Protein AF-A0A8H7WPW6-F1 (afdb_monomer_lite)

Foldseek 3Di:
DDDDDDDDDDDDDDPPPPDDDDLVVVVVVLVVQCPDPQWQKKWKAWLPPLHTPDMDHACCLVCVPPVDPPPPDDDDDDDDDDDDDDDDDDDDDDDDDPDDDDDDPPVVRNVVSSVVSVVVSVVLVVVQVVQCVVPVPDGDAWDWDDDQFWIWIWGDDPTIIMITIGGDDHD

Secondary structure (DSSP, 8-state):
----PPPP------------SSHHHHHHHHHHHHTSTTEEEEEEEETTT--EEEEES-GGGT-TTSTT----PPP-----------------------------HHHHHHHHHHHHHHHHHHHHHHHHHHHHHH-TT-----EEEE-SSEEEEEEE-SSEEEEEEEE----

Radius of gyration: 27.45 Å; chains: 1; bounding box: 59×91×75 Å

Structure (mmCIF, N/CA/C/O backbone):
data_AF-A0A8H7WPW6-F1
#
_entry.id   AF-A0A8H7WPW6-F1
#
loop_
_atom_site.group_PDB
_atom_site.id
_atom_site.type_symbol
_atom_site.label_atom_id
_atom_site.label_alt_id
_atom_site.label_comp_id
_atom_site.label_asym_id
_atom_site.label_entity_id
_atom_site.label_seq_id
_atom_site.pdbx_PDB_ins_code
_atom_site.Cartn_x
_atom_site.Cartn_y
_atom_site.Cartn_z
_atom_site.occupancy
_atom_site.B_iso_or_equiv
_atom_site.auth_seq_id
_atom_site.auth_comp_id
_atom_site.auth_asym_id
_atom_site.auth_atom_id
_atom_site.pdbx_PDB_model_num
ATOM 1 N N . MET A 1 1 ? 38.717 -43.623 43.964 1.00 44.22 1 MET A N 1
ATOM 2 C CA . MET A 1 1 ? 37.687 -42.974 43.131 1.00 44.22 1 MET A CA 1
ATOM 3 C C . MET A 1 1 ? 37.515 -41.546 43.627 1.00 44.22 1 MET A C 1
ATOM 5 O O . MET A 1 1 ? 37.010 -41.366 44.724 1.00 44.22 1 MET A O 1
ATOM 9 N N . THR A 1 2 ? 38.033 -40.556 42.904 1.00 41.91 2 THR A N 1
ATOM 10 C CA . THR A 1 2 ? 37.898 -39.128 43.237 1.00 41.91 2 THR A CA 1
ATOM 11 C C . THR A 1 2 ? 36.773 -38.544 42.392 1.00 41.91 2 THR A C 1
ATOM 13 O O . THR A 1 2 ? 36.923 -38.432 41.177 1.00 41.91 2 THR A O 1
ATOM 16 N N . ASP A 1 3 ? 35.646 -38.248 43.034 1.00 40.62 3 ASP A N 1
ATOM 17 C CA . ASP A 1 3 ? 34.455 -37.674 42.413 1.00 40.62 3 ASP A CA 1
ATOM 18 C C . ASP A 1 3 ? 34.571 -36.143 42.357 1.00 40.62 3 ASP A C 1
ATOM 20 O O . ASP A 1 3 ? 34.849 -35.482 43.361 1.00 40.62 3 ASP A O 1
ATOM 24 N N . GLY A 1 4 ? 34.429 -35.593 41.151 1.00 46.84 4 GLY A N 1
ATOM 25 C CA . GLY A 1 4 ? 34.505 -34.166 40.868 1.00 46.84 4 GLY A CA 1
ATOM 26 C C . GLY A 1 4 ? 33.145 -33.501 41.050 1.00 46.84 4 GLY A C 1
ATOM 27 O O . GLY A 1 4 ? 32.251 -33.668 40.225 1.00 46.84 4 GLY A O 1
ATOM 28 N N . THR A 1 5 ? 33.007 -32.697 42.104 1.00 57.16 5 THR A N 1
ATOM 29 C CA . THR A 1 5 ? 31.825 -31.855 42.327 1.00 57.16 5 THR A CA 1
ATOM 30 C C . THR A 1 5 ? 32.050 -30.440 41.791 1.00 57.16 5 THR A C 1
ATOM 32 O O . THR A 1 5 ? 33.126 -29.857 41.897 1.00 57.16 5 THR A O 1
ATOM 35 N N . ARG A 1 6 ? 31.000 -29.949 41.132 1.00 45.81 6 ARG A N 1
ATOM 36 C CA . ARG A 1 6 ? 30.957 -28.919 40.094 1.00 45.81 6 ARG A CA 1
ATOM 37 C C . ARG A 1 6 ? 31.074 -27.497 40.654 1.00 45.81 6 ARG A C 1
ATOM 39 O O . ARG A 1 6 ? 30.547 -27.186 41.717 1.00 45.81 6 ARG A O 1
ATOM 46 N N . MET A 1 7 ? 31.734 -26.645 39.870 1.00 44.12 7 MET A N 1
ATOM 47 C CA . MET A 1 7 ? 31.885 -25.202 40.065 1.00 44.12 7 MET A CA 1
ATOM 48 C C . MET A 1 7 ? 30.544 -24.455 40.066 1.00 44.12 7 MET A C 1
ATOM 50 O O . MET A 1 7 ? 29.645 -24.752 39.277 1.00 44.12 7 MET A O 1
ATOM 54 N N . ALA A 1 8 ? 30.484 -23.442 40.929 1.00 45.78 8 ALA A N 1
ATOM 55 C CA . ALA A 1 8 ? 29.450 -22.425 41.030 1.00 45.78 8 ALA A CA 1
ATOM 56 C C . ALA A 1 8 ? 29.325 -21.579 39.750 1.00 45.78 8 ALA A C 1
ATOM 58 O O . ALA A 1 8 ? 30.324 -21.203 39.138 1.00 45.78 8 ALA A O 1
ATOM 59 N N . GLY A 1 9 ? 28.089 -21.225 39.397 1.00 38.47 9 GLY A N 1
ATOM 60 C CA . GLY A 1 9 ? 27.760 -20.289 38.326 1.00 38.47 9 GLY A CA 1
ATOM 61 C C . GLY A 1 9 ? 26.589 -19.412 38.748 1.00 38.47 9 GLY A C 1
ATOM 62 O O . GLY A 1 9 ? 25.445 -19.828 38.670 1.00 38.47 9 GLY A O 1
ATOM 63 N N . LEU A 1 10 ? 26.943 -18.223 39.223 1.00 38.91 10 LEU A N 1
ATOM 64 C CA . LEU A 1 10 ? 26.129 -17.088 39.643 1.00 38.91 10 LEU A CA 1
ATOM 65 C C . LEU A 1 10 ? 25.147 -16.633 38.541 1.00 38.91 10 LEU A C 1
ATOM 67 O O . LEU A 1 10 ? 25.567 -16.018 37.558 1.00 38.91 10 LEU A O 1
ATOM 71 N N . ASP A 1 11 ? 23.851 -16.880 38.711 1.00 41.09 11 ASP A N 1
ATOM 72 C CA . ASP A 1 11 ? 22.778 -16.293 37.907 1.00 41.09 11 ASP A CA 1
ATOM 73 C C . ASP A 1 11 ? 22.626 -14.802 38.244 1.00 41.09 11 ASP A C 1
ATOM 75 O O . ASP A 1 11 ? 21.975 -14.376 39.195 1.00 41.09 11 ASP A O 1
ATOM 79 N N . LYS A 1 12 ? 23.310 -13.972 37.453 1.00 47.16 12 LYS A N 1
ATOM 80 C CA . LYS A 1 12 ? 23.134 -12.522 37.462 1.00 47.16 12 LYS A CA 1
ATOM 81 C C . LYS A 1 12 ? 21.789 -12.184 36.827 1.00 47.16 12 LYS A C 1
ATOM 83 O O . LYS A 1 12 ? 21.578 -12.476 35.653 1.00 47.16 12 LYS A O 1
ATOM 88 N N . ASN A 1 13 ? 20.944 -11.508 37.603 1.00 40.94 13 ASN A N 1
ATOM 89 C CA . ASN A 1 13 ? 19.858 -10.637 37.162 1.00 40.94 13 ASN A CA 1
ATOM 90 C C . ASN A 1 13 ? 19.980 -10.203 35.691 1.00 40.94 13 ASN A C 1
ATOM 92 O O . ASN A 1 13 ? 20.769 -9.315 35.364 1.00 40.94 13 ASN A O 1
ATOM 96 N N . VAL A 1 14 ? 19.108 -10.730 34.837 1.00 39.53 14 VAL A N 1
ATOM 97 C CA . VAL A 1 14 ? 18.573 -9.955 33.719 1.00 39.53 14 VAL A CA 1
ATOM 98 C C . VAL A 1 14 ? 17.099 -9.782 34.014 1.00 39.53 14 VAL A C 1
ATOM 100 O O . VAL A 1 14 ? 16.284 -10.685 33.854 1.00 39.53 14 VAL A O 1
ATOM 103 N N . LEU A 1 15 ? 16.791 -8.601 34.533 1.00 38.69 15 LEU A N 1
ATOM 104 C CA . LEU A 1 15 ? 15.447 -8.085 34.670 1.00 38.69 15 LEU A CA 1
ATOM 105 C C . LEU A 1 15 ? 14.866 -7.986 33.250 1.00 38.69 15 LEU A C 1
ATOM 107 O O . LEU A 1 15 ? 15.152 -7.034 32.525 1.00 38.69 15 LEU A O 1
ATOM 111 N N . VAL A 1 16 ? 14.113 -9.001 32.819 1.00 45.44 16 VAL A N 1
ATOM 112 C CA . VAL A 1 16 ? 13.368 -8.976 31.554 1.00 45.44 16 VAL A CA 1
ATOM 113 C C . VAL A 1 16 ? 12.171 -8.048 31.744 1.00 45.44 16 VAL A C 1
ATOM 115 O O . VAL A 1 16 ? 11.042 -8.476 31.947 1.00 45.44 16 VAL A O 1
ATOM 118 N N . MET A 1 17 ? 12.436 -6.745 31.715 1.00 44.16 17 MET A N 1
ATOM 119 C CA . MET A 1 17 ? 11.418 -5.718 31.535 1.00 44.16 17 MET A CA 1
ATOM 120 C C . MET A 1 17 ? 11.368 -5.386 30.040 1.00 44.16 17 MET A C 1
ATOM 122 O O . MET A 1 17 ? 11.755 -4.302 29.609 1.00 44.16 17 MET A O 1
ATOM 126 N N . THR A 1 18 ? 10.969 -6.357 29.214 1.00 43.94 18 THR A N 1
ATOM 127 C CA . THR A 1 18 ? 10.711 -6.095 27.795 1.00 43.94 18 THR A CA 1
ATOM 128 C C . THR A 1 18 ? 9.392 -5.341 27.700 1.00 43.94 18 THR A C 1
ATOM 130 O O . THR A 1 18 ? 8.313 -5.917 27.819 1.00 43.94 18 THR A O 1
ATOM 133 N N . LEU A 1 19 ? 9.502 -4.026 27.526 1.00 37.72 19 LEU A N 1
ATOM 134 C CA . LEU A 1 19 ? 8.400 -3.155 27.134 1.00 37.72 19 LEU A CA 1
ATOM 135 C C . LEU A 1 19 ? 7.682 -3.763 25.912 1.00 37.72 19 LEU A C 1
ATOM 137 O O . LEU A 1 19 ? 8.341 -4.058 24.911 1.00 37.72 19 LEU A O 1
ATOM 141 N N . PRO A 1 20 ? 6.357 -3.957 25.950 1.00 48.47 20 PRO A N 1
ATOM 142 C CA . PRO A 1 20 ? 5.600 -4.361 24.773 1.00 48.47 20 PRO A CA 1
ATOM 143 C C . PRO A 1 20 ? 5.379 -3.077 23.919 1.00 48.47 20 PRO A C 1
ATOM 145 O O . PRO A 1 20 ? 5.317 -1.978 24.456 1.00 48.47 20 PRO A O 1
ATOM 148 N N . SER A 1 21 ? 5.178 -3.064 22.598 1.00 52.88 21 SER A N 1
ATOM 149 C CA . SER A 1 21 ? 4.783 -4.145 21.679 1.00 52.88 21 SER A CA 1
ATOM 150 C C . SER A 1 21 ? 4.421 -3.602 20.275 1.00 52.88 21 SER A C 1
ATOM 152 O O . SER A 1 21 ? 3.455 -4.047 19.665 1.00 52.88 21 SER A O 1
ATOM 154 N N . SER A 1 22 ? 5.130 -2.599 19.743 1.00 55.09 22 SER A N 1
ATOM 155 C CA . SER A 1 22 ? 4.864 -2.095 18.377 1.00 55.09 22 SER A CA 1
ATOM 156 C C . SER A 1 22 ? 6.020 -2.368 17.419 1.00 55.09 22 SER A C 1
ATOM 158 O O . SER A 1 22 ? 5.817 -3.018 16.398 1.00 55.09 22 SER A O 1
ATOM 160 N N . SER A 1 23 ? 7.244 -1.965 17.765 1.00 59.94 23 SER A N 1
ATOM 161 C CA . SER A 1 23 ? 8.421 -2.160 16.906 1.00 59.94 23 SER A CA 1
ATOM 162 C C . SER A 1 23 ? 8.774 -3.635 16.695 1.00 59.94 23 SER A C 1
ATOM 164 O O . SER A 1 23 ? 9.054 -4.029 15.566 1.00 59.94 23 SER A O 1
ATOM 166 N N . THR A 1 24 ? 8.700 -4.470 17.739 1.00 67.56 24 THR A N 1
ATOM 167 C CA . THR A 1 24 ? 8.966 -5.918 17.639 1.00 67.56 24 THR A CA 1
ATOM 168 C C . THR A 1 24 ? 7.951 -6.626 16.740 1.00 67.56 24 THR A C 1
ATOM 170 O O . THR A 1 24 ? 8.306 -7.524 15.984 1.00 67.56 24 THR A O 1
ATOM 173 N N . SER A 1 25 ? 6.684 -6.205 16.783 1.00 80.31 25 SER A N 1
ATOM 174 C CA . SER A 1 25 ? 5.630 -6.783 15.945 1.00 80.31 25 SER A CA 1
ATOM 175 C C . SER A 1 25 ? 5.784 -6.383 14.476 1.00 80.31 25 SER A C 1
ATOM 177 O O . SER A 1 25 ? 5.588 -7.220 13.594 1.00 80.31 25 SER A O 1
ATOM 179 N N . VAL A 1 26 ? 6.184 -5.135 14.200 1.00 87.06 26 VAL A N 1
ATOM 180 C CA . VAL A 1 26 ? 6.487 -4.682 12.833 1.00 87.06 26 VAL A CA 1
ATOM 181 C C . VAL A 1 26 ? 7.699 -5.431 12.285 1.00 87.06 26 VAL A C 1
ATOM 183 O O . VAL A 1 26 ? 7.609 -5.992 11.195 1.00 87.06 26 VAL A O 1
ATOM 186 N N . SER A 1 27 ? 8.793 -5.526 13.044 1.00 87.44 27 SER A N 1
ATOM 187 C CA . SER A 1 27 ? 10.019 -6.181 12.575 1.00 87.44 27 SER A CA 1
ATOM 188 C C . SER A 1 27 ? 9.836 -7.682 12.330 1.00 87.44 27 SER A C 1
ATOM 190 O O . SER A 1 27 ? 10.292 -8.194 11.307 1.00 87.44 27 SER A O 1
ATOM 192 N N . GLU A 1 28 ? 9.107 -8.385 13.203 1.00 88.44 28 GLU A N 1
ATOM 193 C CA . GLU A 1 28 ? 8.763 -9.798 13.002 1.00 88.44 28 GLU A CA 1
ATOM 194 C C . GLU A 1 28 ? 7.897 -9.991 11.747 1.00 88.44 28 GLU A C 1
ATOM 196 O O . GLU A 1 28 ? 8.143 -10.896 10.945 1.00 88.44 28 GLU A O 1
ATOM 201 N N . THR A 1 29 ? 6.921 -9.105 11.527 1.00 88.25 29 THR A N 1
ATOM 202 C CA . THR A 1 29 ? 6.073 -9.130 10.326 1.00 88.25 29 THR A CA 1
ATOM 203 C C . THR A 1 29 ? 6.901 -8.884 9.065 1.00 88.25 29 THR A C 1
ATOM 205 O O . THR A 1 29 ? 6.789 -9.638 8.101 1.00 88.25 29 THR A O 1
ATOM 208 N N . MET A 1 30 ? 7.802 -7.899 9.084 1.00 89.94 30 MET A N 1
ATOM 209 C CA . MET A 1 30 ? 8.725 -7.603 7.982 1.00 89.94 30 MET A CA 1
ATOM 210 C C . MET A 1 30 ? 9.624 -8.800 7.648 1.00 89.94 30 MET A C 1
ATOM 212 O O . MET A 1 30 ? 9.822 -9.111 6.472 1.00 89.94 30 MET A O 1
ATOM 216 N N . ALA A 1 31 ? 10.127 -9.520 8.655 1.00 89.62 31 ALA A N 1
ATOM 217 C CA . ALA A 1 31 ? 10.939 -10.722 8.448 1.00 89.62 31 ALA A CA 1
ATOM 218 C C . ALA A 1 31 ? 10.131 -11.863 7.799 1.00 89.62 31 ALA A C 1
ATOM 220 O O . ALA A 1 31 ? 10.616 -12.561 6.905 1.00 89.62 31 ALA A O 1
ATOM 221 N N . ARG A 1 32 ? 8.865 -12.034 8.194 1.00 90.62 32 ARG A N 1
ATOM 222 C CA . ARG A 1 32 ? 7.964 -13.030 7.589 1.00 90.62 32 ARG A CA 1
ATOM 223 C C . ARG A 1 32 ? 7.557 -12.670 6.160 1.00 90.62 32 ARG A C 1
ATOM 225 O O . ARG A 1 32 ? 7.454 -13.555 5.319 1.00 90.62 32 ARG A O 1
ATOM 232 N N . LEU A 1 33 ? 7.322 -11.390 5.879 1.00 90.44 33 LEU A N 1
ATOM 233 C CA . LEU A 1 33 ? 6.935 -10.924 4.546 1.00 90.44 33 LEU A CA 1
ATOM 234 C C . LEU A 1 33 ? 8.106 -11.006 3.565 1.00 90.44 33 LEU A C 1
ATOM 236 O O . LEU A 1 33 ? 7.948 -11.553 2.478 1.00 90.44 33 LEU A O 1
ATOM 240 N N . SER A 1 34 ? 9.289 -10.543 3.968 1.00 88.38 34 SER A N 1
ATOM 241 C CA . SER A 1 34 ? 10.479 -10.547 3.107 1.00 88.38 34 SER A CA 1
ATOM 242 C C . SER A 1 34 ? 11.037 -11.948 2.827 1.00 88.38 34 SER A C 1
ATOM 244 O O . SER A 1 34 ? 11.645 -12.161 1.784 1.00 88.38 34 SER A O 1
ATOM 246 N N . SER A 1 35 ? 10.797 -12.931 3.704 1.00 89.56 35 SER A N 1
ATOM 247 C CA . SER A 1 35 ? 11.190 -14.334 3.472 1.00 89.56 35 SER A CA 1
ATOM 248 C C . SER A 1 35 ? 10.280 -15.08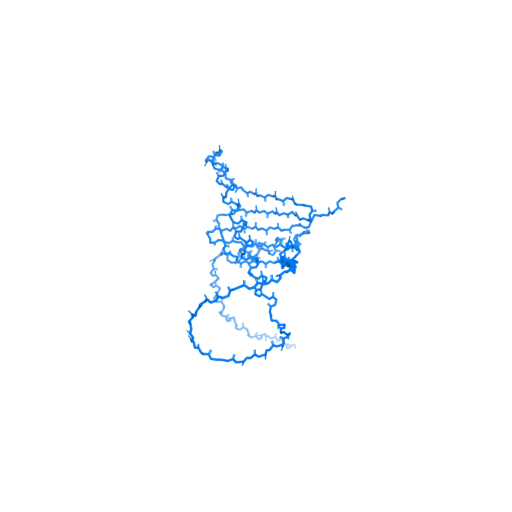6 2.494 1.00 89.56 35 SER A C 1
ATOM 250 O O . SER A 1 35 ? 10.585 -16.217 2.103 1.00 89.56 35 SER A O 1
ATOM 252 N N . LYS A 1 36 ? 9.161 -14.487 2.074 1.00 88.69 36 LYS A N 1
ATOM 253 C CA . LYS A 1 36 ? 8.236 -15.118 1.136 1.00 88.69 36 LYS A CA 1
ATOM 254 C C . LYS A 1 36 ? 8.800 -15.076 -0.285 1.00 88.69 36 LYS A C 1
ATOM 256 O O . LYS A 1 36 ? 9.287 -14.053 -0.755 1.00 88.69 36 LYS A O 1
ATOM 261 N N . SER A 1 37 ? 8.692 -16.199 -0.997 1.00 86.88 37 SER A N 1
ATOM 262 C CA . SER A 1 37 ? 9.163 -16.296 -2.382 1.00 86.88 37 SER A CA 1
ATOM 263 C C . SER A 1 37 ? 8.497 -15.245 -3.279 1.00 86.88 37 SER A C 1
ATOM 265 O O . SER A 1 37 ? 7.284 -15.025 -3.209 1.00 86.88 37 SER A O 1
ATOM 267 N N . GLY A 1 38 ? 9.309 -14.596 -4.112 1.00 85.81 38 GLY A N 1
ATOM 268 C CA . GLY A 1 38 ? 8.874 -13.567 -5.053 1.00 85.81 38 GLY A CA 1
ATOM 269 C C . GLY A 1 38 ? 8.722 -12.167 -4.457 1.00 85.81 38 GLY A C 1
ATOM 270 O O . GLY A 1 38 ? 8.471 -11.246 -5.225 1.00 85.81 38 GLY A O 1
ATOM 271 N N . VAL A 1 39 ? 8.881 -11.979 -3.140 1.00 91.56 39 VAL A N 1
ATOM 272 C CA . VAL A 1 39 ? 8.910 -10.644 -2.521 1.00 91.56 39 VAL A CA 1
ATOM 273 C C . VAL A 1 39 ? 10.271 -10.000 -2.760 1.00 91.56 39 VAL A C 1
ATOM 275 O O . VAL A 1 39 ? 11.302 -10.568 -2.411 1.00 91.56 39 VAL A O 1
ATOM 278 N N . ILE A 1 40 ? 10.270 -8.803 -3.344 1.00 90.44 40 ILE A N 1
ATOM 279 C CA . ILE A 1 40 ? 11.487 -8.041 -3.670 1.00 90.44 40 ILE A CA 1
ATOM 280 C C . ILE A 1 40 ? 11.675 -6.806 -2.788 1.00 90.44 40 ILE A C 1
ATOM 282 O O . ILE A 1 40 ? 12.793 -6.318 -2.639 1.00 90.44 40 ILE A O 1
ATOM 286 N N . ALA A 1 41 ? 10.593 -6.302 -2.195 1.00 91.19 41 ALA A N 1
ATOM 287 C CA . ALA A 1 41 ? 10.642 -5.225 -1.220 1.00 91.19 41 ALA A CA 1
ATOM 288 C C . ALA A 1 41 ? 9.463 -5.324 -0.255 1.00 91.19 41 ALA A C 1
ATOM 290 O O . ALA A 1 41 ? 8.376 -5.784 -0.610 1.00 91.19 41 ALA A O 1
ATOM 291 N N . THR A 1 42 ? 9.673 -4.870 0.974 1.00 92.81 42 THR A N 1
ATOM 292 C CA . THR A 1 42 ? 8.608 -4.713 1.971 1.00 92.81 42 THR A CA 1
ATOM 293 C C . THR A 1 42 ? 8.805 -3.391 2.690 1.00 92.81 42 THR A C 1
ATOM 295 O O . THR A 1 42 ? 9.940 -3.036 3.003 1.00 92.81 42 THR A O 1
ATOM 298 N N . ILE A 1 43 ? 7.719 -2.661 2.937 1.00 93.88 43 ILE A N 1
ATOM 299 C CA . ILE A 1 43 ? 7.728 -1.347 3.582 1.00 93.88 43 ILE A CA 1
ATOM 300 C C . ILE A 1 43 ? 6.617 -1.318 4.634 1.00 93.88 43 ILE A C 1
ATOM 302 O O . ILE A 1 43 ? 5.477 -1.686 4.351 1.00 93.88 43 ILE A O 1
ATOM 306 N N . ALA A 1 44 ? 6.951 -0.860 5.835 1.00 94.88 44 ALA A N 1
ATOM 307 C CA . ALA A 1 44 ? 6.013 -0.571 6.907 1.00 94.88 44 ALA A CA 1
ATOM 308 C C . ALA A 1 44 ? 5.901 0.945 7.083 1.00 94.88 44 ALA A C 1
ATOM 310 O O . ALA A 1 44 ? 6.899 1.632 7.311 1.00 94.88 44 ALA A O 1
ATOM 311 N N . ILE A 1 45 ? 4.680 1.461 6.983 1.00 95.25 45 ILE A N 1
ATOM 312 C CA . ILE A 1 45 ? 4.365 2.888 7.083 1.00 95.25 45 ILE A CA 1
ATOM 313 C C . ILE A 1 45 ? 3.436 3.086 8.280 1.00 95.25 45 ILE A C 1
ATOM 315 O O . ILE A 1 45 ? 2.506 2.308 8.483 1.00 95.25 45 ILE A O 1
ATOM 319 N N . GLU A 1 46 ? 3.648 4.130 9.072 1.00 94.94 46 GLU A N 1
ATOM 320 C CA . GLU A 1 46 ? 2.713 4.508 10.127 1.00 94.94 46 GLU A CA 1
ATOM 321 C C . GLU A 1 46 ? 1.419 5.085 9.532 1.00 94.94 46 GLU A C 1
ATOM 323 O O . GLU A 1 46 ? 1.446 6.005 8.708 1.00 94.94 46 GLU A O 1
ATOM 328 N N . ARG A 1 47 ? 0.263 4.565 9.970 1.00 94.06 47 ARG A N 1
ATOM 329 C CA . ARG A 1 47 ? -1.048 4.898 9.390 1.00 94.06 47 ARG A CA 1
ATOM 330 C C . ARG A 1 47 ? -1.432 6.365 9.566 1.00 94.06 47 ARG A C 1
ATOM 332 O O . ARG A 1 47 ? -2.122 6.893 8.704 1.00 94.06 47 ARG A O 1
ATOM 339 N N . THR A 1 48 ? -1.007 7.022 10.641 1.00 93.75 48 THR A N 1
ATOM 340 C CA . THR A 1 48 ? -1.431 8.399 10.944 1.00 93.75 48 THR A CA 1
ATOM 341 C C . THR A 1 48 ? -0.530 9.441 10.291 1.00 93.75 48 THR A C 1
ATOM 343 O O . THR A 1 48 ? -1.023 10.431 9.763 1.00 93.75 48 THR A O 1
ATOM 346 N N . THR A 1 49 ? 0.787 9.227 10.308 1.00 94.12 49 THR A N 1
ATOM 347 C CA . THR A 1 49 ? 1.760 10.250 9.893 1.00 94.12 49 THR A CA 1
ATOM 348 C C . THR A 1 49 ? 2.333 10.028 8.499 1.00 94.12 49 THR A C 1
ATOM 350 O O . THR A 1 49 ? 3.042 10.897 8.000 1.00 94.12 49 THR A O 1
ATOM 353 N N . SER A 1 50 ? 2.055 8.885 7.858 1.00 93.19 50 SER A N 1
ATOM 354 C CA . SER A 1 50 ? 2.708 8.436 6.615 1.00 93.19 50 SER A CA 1
ATOM 355 C C . SER A 1 50 ? 4.233 8.261 6.725 1.00 93.19 50 SER A C 1
ATOM 357 O O . SER A 1 50 ? 4.923 8.154 5.712 1.00 93.19 50 SER A O 1
ATOM 359 N N . THR A 1 51 ? 4.766 8.204 7.950 1.00 94.81 51 THR A N 1
ATOM 360 C CA . THR A 1 51 ? 6.199 8.012 8.200 1.00 94.81 51 THR A CA 1
ATOM 361 C C . THR A 1 51 ? 6.599 6.576 7.903 1.00 94.81 51 THR A C 1
ATOM 363 O O . THR A 1 51 ? 5.913 5.634 8.303 1.00 94.81 51 THR A O 1
ATOM 366 N N . VAL A 1 52 ? 7.728 6.394 7.222 1.00 93.81 52 VAL A N 1
ATOM 367 C CA . VAL A 1 52 ? 8.307 5.066 7.011 1.00 93.81 52 VAL A CA 1
ATOM 368 C C . VAL A 1 52 ? 8.931 4.592 8.320 1.00 93.81 52 VAL A C 1
ATOM 370 O O . VAL A 1 52 ? 9.828 5.237 8.851 1.00 93.81 52 VAL A O 1
ATOM 373 N N . LEU A 1 53 ? 8.454 3.463 8.838 1.00 92.38 53 LEU A N 1
ATOM 374 C CA . LEU A 1 53 ? 8.976 2.860 10.063 1.00 92.38 53 LEU A CA 1
ATOM 375 C C . LEU A 1 53 ? 10.151 1.937 9.759 1.00 92.38 53 LEU A C 1
ATOM 377 O O . LEU A 1 53 ? 11.173 1.985 10.436 1.00 92.38 53 LEU A O 1
ATOM 381 N N . GLN A 1 54 ? 9.983 1.071 8.757 1.00 91.12 54 GLN A N 1
ATOM 382 C CA . GLN A 1 54 ? 10.988 0.109 8.312 1.00 91.12 54 GLN A CA 1
ATOM 383 C C . GLN A 1 54 ? 10.782 -0.207 6.830 1.00 91.12 54 GLN A C 1
ATOM 385 O O . GLN A 1 54 ? 9.651 -0.258 6.349 1.00 91.12 54 GLN A O 1
ATOM 390 N N . TRP A 1 55 ? 11.869 -0.473 6.114 1.00 92.00 55 TRP A N 1
ATOM 391 C CA . TRP A 1 55 ? 11.840 -0.930 4.729 1.00 92.00 55 TRP A CA 1
ATOM 392 C C . TRP A 1 55 ? 12.940 -1.961 4.483 1.00 92.00 55 TRP A C 1
ATOM 394 O O . TRP A 1 55 ? 13.930 -2.029 5.208 1.00 92.00 55 TRP A O 1
ATOM 404 N N . THR A 1 56 ? 12.737 -2.797 3.471 1.00 89.69 56 THR A N 1
ATOM 405 C CA . THR A 1 56 ? 13.704 -3.787 2.985 1.00 89.69 56 THR A CA 1
ATOM 406 C C . THR A 1 56 ? 13.616 -3.866 1.464 1.00 89.69 56 THR A C 1
ATOM 408 O O . THR A 1 56 ? 12.547 -3.622 0.895 1.00 89.69 56 THR A O 1
ATOM 411 N N . GLY A 1 57 ? 14.721 -4.236 0.815 1.00 84.94 57 GLY A N 1
ATOM 412 C CA . GLY A 1 57 ? 14.840 -4.237 -0.644 1.00 84.94 57 GLY A CA 1
ATOM 413 C C . GLY A 1 57 ? 15.233 -2.868 -1.205 1.00 84.94 57 GLY A C 1
ATOM 414 O O . GLY A 1 57 ? 15.410 -1.907 -0.461 1.00 84.94 57 GLY A O 1
ATOM 415 N N . THR A 1 58 ? 15.382 -2.789 -2.526 1.00 77.31 58 THR A N 1
ATOM 416 C CA . THR A 1 58 ? 15.842 -1.579 -3.226 1.00 77.31 58 THR A CA 1
ATOM 417 C C . THR A 1 58 ? 14.692 -0.952 -3.998 1.00 77.31 58 THR A C 1
ATOM 419 O O . THR A 1 58 ? 14.086 -1.600 -4.850 1.00 77.31 58 THR A O 1
ATOM 422 N N . LEU A 1 59 ? 14.412 0.331 -3.761 1.00 70.56 59 LEU A N 1
ATOM 423 C CA . LEU A 1 59 ? 13.294 1.021 -4.419 1.00 70.56 59 LEU A CA 1
ATOM 424 C C . LEU A 1 59 ? 13.568 1.322 -5.905 1.00 70.56 59 LEU A C 1
ATOM 426 O O . LEU A 1 59 ? 12.643 1.457 -6.709 1.00 70.56 59 LEU A O 1
ATOM 430 N N . GLY A 1 60 ? 14.847 1.389 -6.291 1.00 64.50 60 GLY A N 1
ATOM 431 C CA . GLY A 1 60 ? 15.292 1.664 -7.663 1.00 64.50 60 GLY A CA 1
ATOM 432 C C . GLY A 1 60 ? 14.833 0.637 -8.708 1.00 64.50 60 GLY A C 1
ATOM 433 O O . GLY A 1 60 ? 14.696 0.974 -9.887 1.00 64.50 60 GLY A O 1
ATOM 434 N N . THR A 1 61 ? 14.521 -0.595 -8.295 1.00 61.75 61 THR A N 1
ATOM 435 C CA . THR A 1 61 ? 13.931 -1.622 -9.174 1.00 61.75 61 THR A CA 1
ATOM 436 C C . THR A 1 61 ? 12.427 -1.410 -9.386 1.00 61.75 61 THR A C 1
ATOM 438 O O . THR A 1 61 ? 11.878 -1.836 -10.405 1.00 61.75 61 THR A O 1
ATOM 441 N N . ILE A 1 62 ? 11.764 -0.711 -8.460 1.00 63.56 62 ILE A N 1
ATOM 442 C CA . ILE A 1 62 ? 10.318 -0.461 -8.456 1.00 63.56 62 ILE A CA 1
ATOM 443 C C . ILE A 1 62 ? 9.993 0.808 -9.260 1.00 63.56 62 ILE A C 1
ATOM 445 O O . ILE A 1 62 ? 9.044 0.814 -10.044 1.00 63.56 62 ILE A O 1
ATOM 449 N N . PHE A 1 63 ? 10.828 1.850 -9.149 1.00 65.06 63 PHE A N 1
ATOM 450 C CA . PHE A 1 63 ? 10.664 3.131 -9.855 1.00 65.06 63 PHE A CA 1
ATOM 451 C C . PHE A 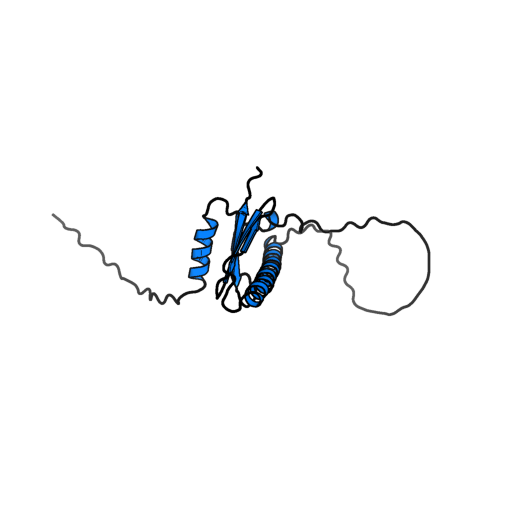1 63 ? 11.907 3.517 -10.660 1.00 65.06 63 PHE A C 1
ATOM 453 O O . PHE A 1 63 ? 12.458 4.607 -10.499 1.00 65.06 63 PHE A O 1
ATOM 460 N N . SER A 1 64 ? 12.338 2.659 -11.587 1.00 53.81 64 SER A N 1
ATOM 461 C CA . SER A 1 64 ? 13.470 2.954 -12.484 1.00 53.81 64 SER A CA 1
ATOM 462 C C . SER A 1 64 ? 13.263 4.191 -13.387 1.00 53.81 64 SER A C 1
ATOM 464 O O . SER A 1 64 ? 14.134 4.517 -14.184 1.00 53.81 64 SER A O 1
ATOM 466 N N . SER A 1 65 ? 12.133 4.899 -13.281 1.00 50.00 65 SER A N 1
ATOM 467 C CA . SER A 1 65 ? 11.824 6.127 -14.020 1.00 50.00 65 SER A CA 1
ATOM 468 C C . SER A 1 65 ? 12.183 7.432 -13.295 1.00 50.00 65 SER A C 1
ATOM 470 O O . SER A 1 65 ? 12.186 8.475 -13.944 1.00 50.00 65 SER A O 1
ATOM 472 N N . ARG A 1 66 ? 12.506 7.427 -11.990 1.00 49.66 66 ARG A N 1
ATOM 473 C CA . ARG A 1 66 ? 12.811 8.680 -11.257 1.00 49.66 66 ARG A CA 1
ATOM 474 C C . ARG A 1 66 ? 14.304 9.040 -11.234 1.00 49.66 66 ARG A C 1
ATOM 476 O O . ARG A 1 66 ? 14.639 10.198 -11.015 1.00 49.66 66 ARG A O 1
ATOM 483 N N . ALA A 1 67 ? 15.189 8.096 -11.566 1.00 45.59 67 ALA A N 1
ATOM 484 C CA . ALA A 1 67 ? 16.640 8.309 -11.663 1.00 45.59 67 ALA A CA 1
ATOM 485 C C . ALA A 1 67 ? 17.103 8.974 -12.983 1.00 45.59 67 ALA A C 1
ATOM 487 O O . ALA A 1 67 ? 18.284 8.929 -13.310 1.00 45.59 67 ALA A O 1
ATOM 488 N N . GLY A 1 68 ? 16.196 9.577 -13.762 1.00 45.00 68 GLY A N 1
ATOM 489 C CA . GLY A 1 68 ? 16.527 10.087 -15.097 1.00 45.00 68 GLY A CA 1
ATOM 490 C C . GLY A 1 68 ? 15.669 11.235 -15.621 1.00 45.00 68 GLY A C 1
ATOM 491 O O . GLY A 1 68 ? 15.722 11.514 -16.812 1.00 45.00 68 GLY A O 1
ATOM 492 N N . ALA A 1 69 ? 14.903 11.934 -14.780 1.00 40.06 69 ALA A N 1
ATOM 493 C CA . ALA A 1 69 ? 14.200 13.146 -15.209 1.00 40.06 69 ALA A CA 1
ATOM 494 C C . ALA A 1 69 ? 15.080 14.403 -15.045 1.00 40.06 69 ALA A C 1
ATOM 496 O O . ALA A 1 69 ? 14.646 15.409 -14.496 1.00 40.06 69 ALA A O 1
ATOM 497 N N . SER A 1 70 ? 16.323 14.347 -15.535 1.00 36.84 70 SER A N 1
ATOM 498 C CA . SER A 1 70 ? 16.979 15.546 -16.056 1.00 36.84 70 SER A CA 1
ATOM 499 C C . SER A 1 70 ? 16.493 15.681 -17.493 1.00 36.84 70 SER A C 1
ATOM 501 O O . SER A 1 70 ? 16.993 15.018 -18.403 1.00 36.84 70 SER A O 1
ATOM 503 N N . LEU A 1 71 ? 15.435 16.468 -17.685 1.00 35.56 71 LEU A N 1
ATOM 504 C CA . LEU A 1 71 ? 15.037 16.924 -19.008 1.00 35.56 71 LEU A CA 1
ATOM 505 C C . LEU A 1 71 ? 16.162 17.817 -19.531 1.00 35.56 71 LEU A C 1
ATOM 507 O O . LEU A 1 71 ? 16.219 19.012 -19.255 1.00 35.56 71 LEU A O 1
ATOM 511 N N . ALA A 1 72 ? 17.065 17.199 -20.288 1.00 38.84 72 ALA A N 1
ATOM 512 C CA . ALA A 1 72 ? 17.870 17.875 -21.282 1.00 38.84 72 ALA A CA 1
ATOM 513 C C . ALA A 1 72 ? 16.914 18.643 -22.201 1.00 38.84 72 ALA A C 1
ATOM 515 O O . ALA A 1 72 ? 16.208 18.047 -23.017 1.00 38.84 72 ALA A O 1
ATOM 516 N N . GLN A 1 73 ? 16.849 19.961 -22.033 1.00 36.88 73 GLN A N 1
ATOM 517 C CA . GLN A 1 73 ? 16.132 20.806 -22.969 1.00 36.88 73 GLN A CA 1
ATOM 518 C C . GLN A 1 73 ? 17.086 21.177 -24.121 1.00 36.88 73 GLN A C 1
ATOM 520 O O . GLN A 1 73 ? 18.183 21.680 -23.865 1.00 36.88 73 GLN A O 1
ATOM 525 N N . PRO A 1 74 ? 16.705 20.906 -25.383 1.00 37.72 74 PRO A N 1
ATOM 526 C CA . PRO A 1 74 ? 17.487 21.253 -26.561 1.00 37.72 74 PRO A CA 1
ATOM 527 C C . PRO A 1 74 ? 17.475 22.773 -26.761 1.00 37.72 74 PRO A C 1
ATOM 529 O O . PRO A 1 74 ? 16.460 23.434 -26.535 1.00 37.72 74 PRO A O 1
ATOM 532 N N . GLY A 1 75 ? 18.619 23.334 -27.154 1.00 35.94 75 GLY A N 1
ATOM 533 C CA . GLY A 1 75 ? 18.771 24.776 -27.337 1.00 35.94 75 GLY A CA 1
ATOM 534 C C . GLY A 1 75 ? 17.920 25.349 -28.476 1.00 35.94 75 GLY A C 1
ATOM 535 O O . GLY A 1 75 ? 17.510 24.624 -29.383 1.00 35.94 75 GLY A O 1
ATOM 536 N N . PRO A 1 76 ? 17.744 26.677 -28.489 1.00 41.97 76 PRO A N 1
ATOM 537 C CA . PRO A 1 76 ? 17.581 27.410 -29.731 1.00 41.97 76 PRO A CA 1
ATOM 538 C C . PRO A 1 76 ? 18.689 28.462 -29.881 1.00 41.97 76 PRO A C 1
ATOM 540 O O . PRO A 1 76 ? 18.971 29.248 -28.979 1.00 41.97 76 PRO A O 1
ATOM 543 N N . ALA A 1 77 ? 19.308 28.494 -31.057 1.00 42.97 77 ALA A N 1
ATOM 544 C CA . ALA A 1 77 ? 20.079 29.642 -31.505 1.00 42.97 77 ALA A CA 1
ATOM 545 C C . ALA A 1 77 ? 19.115 30.765 -31.925 1.00 42.97 77 ALA A C 1
ATOM 547 O O . ALA A 1 77 ? 18.311 30.545 -32.828 1.00 42.97 77 ALA A O 1
ATOM 548 N N . ALA A 1 78 ? 19.215 31.949 -31.311 1.00 38.84 78 ALA A N 1
ATOM 549 C CA . ALA A 1 78 ? 18.958 33.246 -31.951 1.00 38.84 78 ALA A CA 1
ATOM 550 C C . ALA A 1 78 ? 19.406 34.423 -31.060 1.00 38.84 78 ALA A C 1
ATOM 552 O O . ALA A 1 78 ? 19.156 34.468 -29.859 1.00 38.84 78 ALA A O 1
ATOM 553 N N . THR A 1 79 ? 20.083 35.361 -31.710 1.00 33.75 79 THR A N 1
ATOM 554 C CA . THR A 1 79 ? 20.736 36.592 -31.247 1.00 33.75 79 THR A CA 1
ATOM 555 C C . THR A 1 79 ? 19.750 37.725 -30.889 1.00 33.75 79 THR A C 1
ATOM 557 O O . THR A 1 79 ? 18.694 37.827 -31.507 1.00 33.75 79 THR A O 1
ATOM 560 N N . SER A 1 80 ? 20.195 38.636 -30.000 1.00 36.72 80 SER A N 1
ATOM 561 C CA . SER A 1 80 ? 19.999 40.114 -30.022 1.00 36.72 80 SER A CA 1
ATOM 562 C C . SER A 1 80 ? 19.147 40.784 -28.916 1.00 36.72 80 SER A C 1
ATOM 564 O O . SER A 1 80 ? 17.925 40.764 -28.946 1.00 36.72 80 SER A O 1
ATOM 566 N N . THR A 1 81 ? 19.877 41.470 -28.017 1.00 36.38 81 THR A N 1
ATOM 567 C CA . THR A 1 81 ? 19.719 42.865 -27.514 1.00 36.38 81 THR A CA 1
ATOM 568 C C . THR A 1 81 ? 18.397 43.340 -26.874 1.00 36.38 81 THR A C 1
ATOM 570 O O . THR A 1 81 ? 17.420 43.535 -27.583 1.00 36.38 81 THR A O 1
ATOM 573 N N . ASN A 1 82 ? 18.406 43.697 -25.570 1.00 36.94 82 ASN A N 1
ATOM 574 C CA . ASN A 1 82 ? 18.424 45.092 -25.046 1.00 36.94 82 ASN A CA 1
ATOM 575 C C . ASN A 1 82 ? 18.306 45.163 -23.485 1.00 36.94 82 ASN A C 1
ATOM 577 O O . ASN A 1 82 ? 17.291 44.777 -22.922 1.00 36.94 82 ASN A O 1
ATOM 581 N N . THR A 1 83 ? 19.339 45.709 -22.823 1.00 35.41 83 THR A N 1
ATOM 582 C CA . THR A 1 83 ? 19.319 46.864 -21.879 1.00 35.41 83 THR A CA 1
ATOM 583 C C . THR A 1 83 ? 18.484 46.873 -20.564 1.00 35.41 83 THR A C 1
ATOM 585 O O . THR A 1 83 ? 17.277 47.074 -20.578 1.00 35.41 83 THR A O 1
ATOM 588 N N . THR A 1 84 ? 19.237 46.860 -19.440 1.00 35.62 84 THR A N 1
ATOM 589 C CA . THR A 1 84 ? 19.135 47.665 -18.181 1.00 35.62 84 THR A CA 1
ATOM 590 C C . THR A 1 84 ? 17.984 47.440 -17.182 1.00 35.62 84 THR A C 1
ATOM 592 O O . THR A 1 84 ? 16.858 47.839 -17.441 1.00 35.62 84 THR A O 1
ATOM 595 N N . ASN A 1 85 ? 18.290 47.009 -15.941 1.00 43.66 85 ASN A N 1
ATOM 596 C CA . ASN A 1 85 ? 18.526 47.924 -14.802 1.00 43.66 85 ASN A CA 1
ATOM 597 C C . ASN A 1 85 ? 19.013 47.211 -13.514 1.00 43.66 85 ASN A C 1
ATOM 599 O O . ASN A 1 85 ? 18.798 46.023 -13.306 1.00 43.66 85 ASN A O 1
ATOM 603 N N . SER A 1 86 ? 19.696 48.003 -12.692 1.00 47.38 86 SER A N 1
ATOM 604 C CA . SER A 1 86 ? 20.593 47.730 -11.559 1.00 47.38 86 SER A CA 1
ATOM 605 C C . SER A 1 86 ? 19.912 47.322 -10.238 1.00 47.38 86 SER A C 1
ATOM 607 O O . SER A 1 86 ? 18.793 47.759 -9.993 1.00 47.38 86 SER A O 1
ATOM 609 N N . ASN A 1 87 ? 20.616 46.615 -9.331 1.00 44.66 87 ASN A N 1
ATOM 610 C CA . ASN A 1 87 ? 21.186 47.205 -8.095 1.00 44.66 87 ASN A CA 1
ATOM 611 C C . ASN A 1 87 ? 21.885 46.172 -7.157 1.00 44.66 87 ASN A C 1
ATOM 613 O O . ASN A 1 87 ? 21.253 45.280 -6.606 1.00 44.66 87 ASN A O 1
ATOM 617 N N . SER A 1 88 ? 23.199 46.377 -6.991 1.00 41.81 88 SER A N 1
ATOM 618 C CA . SER A 1 88 ? 24.071 46.303 -5.793 1.00 41.81 88 SER A CA 1
ATOM 619 C C . SER A 1 88 ? 24.059 45.153 -4.756 1.00 41.81 88 SER A C 1
ATOM 621 O O . SER A 1 88 ? 23.128 45.023 -3.967 1.00 41.81 88 SER A O 1
ATOM 623 N N . SER A 1 89 ? 25.274 44.585 -4.602 1.00 37.50 89 SER A N 1
ATOM 624 C CA . SER A 1 89 ? 26.050 44.320 -3.357 1.00 37.50 89 SER A CA 1
ATOM 625 C C . SER A 1 89 ? 25.522 43.256 -2.378 1.00 37.50 89 SER A C 1
ATOM 627 O O . SER A 1 89 ? 24.366 43.305 -2.000 1.00 37.50 89 SER A O 1
ATOM 629 N N . SER A 1 90 ? 26.298 42.313 -1.837 1.00 40.59 90 SER A N 1
ATOM 630 C CA . SER A 1 90 ? 27.728 42.277 -1.493 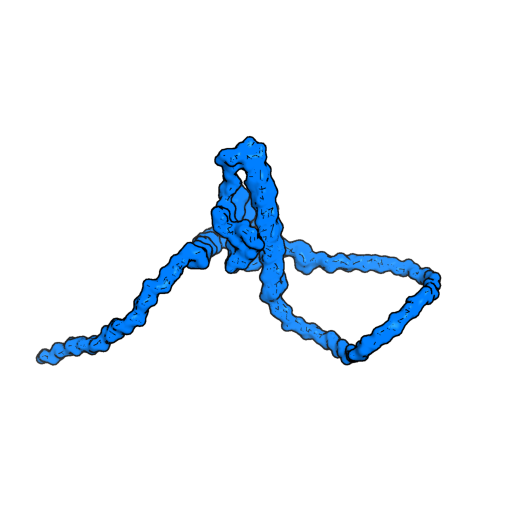1.00 40.59 90 SER A CA 1
ATOM 631 C C . SER A 1 90 ? 28.146 40.832 -1.137 1.00 40.59 90 SER A C 1
ATOM 633 O O . SER A 1 90 ? 27.300 40.009 -0.804 1.00 40.59 90 SER A O 1
ATOM 635 N N . GLY A 1 91 ? 29.455 40.549 -1.118 1.00 33.69 91 GLY A N 1
ATOM 636 C CA . GLY A 1 91 ? 30.025 39.428 -0.349 1.00 33.69 91 GLY A CA 1
ATOM 637 C C . GLY A 1 91 ? 30.623 38.311 -1.203 1.00 33.69 91 GLY A C 1
ATOM 638 O O . GLY A 1 91 ? 29.905 37.508 -1.780 1.00 33.69 91 GLY A O 1
ATOM 639 N N . GLY A 1 92 ? 31.955 38.293 -1.296 1.00 35.50 92 GLY A N 1
ATOM 640 C CA . GLY A 1 92 ? 32.717 37.416 -2.177 1.00 35.50 92 GLY A CA 1
ATOM 641 C C . GLY A 1 92 ? 32.964 35.991 -1.675 1.00 35.50 92 GLY A C 1
ATOM 642 O O . GLY A 1 92 ? 32.662 35.636 -0.540 1.00 35.50 92 GLY A O 1
ATOM 643 N N . GLY A 1 93 ? 33.591 35.206 -2.554 1.00 32.38 93 GLY A N 1
ATOM 644 C CA . GLY A 1 93 ? 34.129 33.881 -2.258 1.00 32.38 93 GLY A CA 1
ATOM 645 C C . GLY A 1 93 ? 34.215 33.005 -3.505 1.00 32.38 93 GLY A C 1
ATOM 646 O O . GLY A 1 9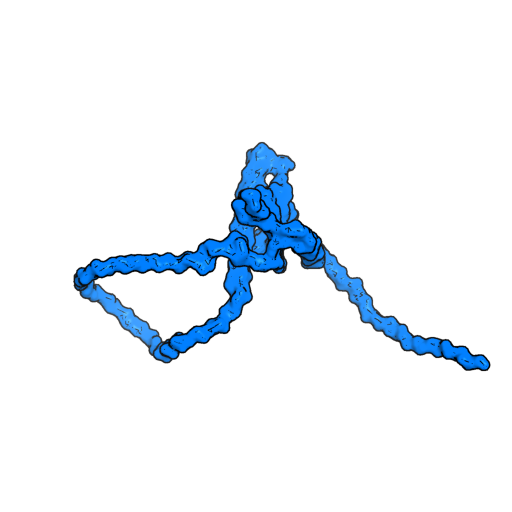3 ? 33.310 32.226 -3.772 1.00 32.38 93 GLY A O 1
ATOM 647 N N . ASN A 1 94 ? 35.307 33.137 -4.260 1.00 44.69 94 ASN A N 1
ATOM 648 C CA . ASN A 1 94 ? 35.732 32.148 -5.254 1.00 44.69 94 ASN A CA 1
ATOM 649 C C . ASN A 1 94 ? 35.895 30.782 -4.576 1.00 44.69 94 ASN A C 1
ATOM 651 O O . ASN A 1 94 ? 36.624 30.703 -3.590 1.00 44.69 94 ASN A O 1
ATOM 655 N N . LEU A 1 95 ? 35.301 29.730 -5.140 1.00 40.19 95 LEU A N 1
ATOM 656 C CA . LEU A 1 95 ? 35.723 28.338 -4.962 1.00 40.19 95 LEU A CA 1
ATOM 657 C C . LEU A 1 95 ? 35.305 27.552 -6.210 1.00 40.19 95 LEU A C 1
ATOM 659 O O . LEU A 1 95 ? 34.214 26.995 -6.299 1.00 40.19 95 LEU A O 1
ATOM 663 N N . GLU A 1 96 ? 36.210 27.525 -7.185 1.00 39.97 96 GLU A N 1
ATOM 664 C CA . GLU A 1 96 ? 36.299 26.439 -8.154 1.00 39.97 96 GLU A CA 1
ATOM 665 C C . GLU A 1 96 ? 36.459 25.120 -7.380 1.00 39.97 96 GLU A C 1
ATOM 667 O O . GLU A 1 96 ? 37.447 24.920 -6.672 1.00 39.97 96 GLU A O 1
ATOM 672 N N . ARG A 1 97 ? 35.484 24.218 -7.503 1.00 42.56 97 ARG A N 1
ATOM 673 C CA . ARG A 1 97 ? 35.686 22.778 -7.306 1.00 42.56 97 ARG A CA 1
ATOM 674 C C . ARG A 1 97 ? 34.915 22.014 -8.369 1.00 42.56 97 ARG A C 1
ATOM 676 O O . ARG A 1 97 ? 33.790 21.573 -8.162 1.00 42.56 97 ARG A O 1
ATOM 683 N N . ASP A 1 98 ? 35.588 21.855 -9.501 1.00 41.38 98 ASP A N 1
ATOM 684 C CA . ASP A 1 98 ? 35.655 20.552 -10.150 1.00 41.38 98 ASP A CA 1
ATOM 685 C C . ASP A 1 98 ? 36.093 19.514 -9.102 1.00 41.38 98 ASP A C 1
ATOM 687 O O . ASP A 1 98 ? 37.022 19.745 -8.321 1.00 41.38 98 ASP A O 1
ATOM 691 N N . GLY A 1 99 ? 35.344 18.424 -8.996 1.00 41.94 99 GLY A N 1
ATOM 692 C CA . GLY A 1 99 ? 35.507 17.484 -7.897 1.00 41.94 99 GLY A CA 1
ATOM 693 C C . GLY A 1 99 ? 34.332 16.538 -7.762 1.00 41.94 99 GLY A C 1
ATOM 694 O O . GLY A 1 99 ? 33.541 16.650 -6.830 1.00 41.94 99 GLY A O 1
ATOM 695 N N . SER A 1 100 ? 34.265 15.582 -8.688 1.00 50.59 100 SER A N 1
ATOM 696 C CA . SER A 1 100 ? 33.697 14.251 -8.473 1.00 50.59 100 SER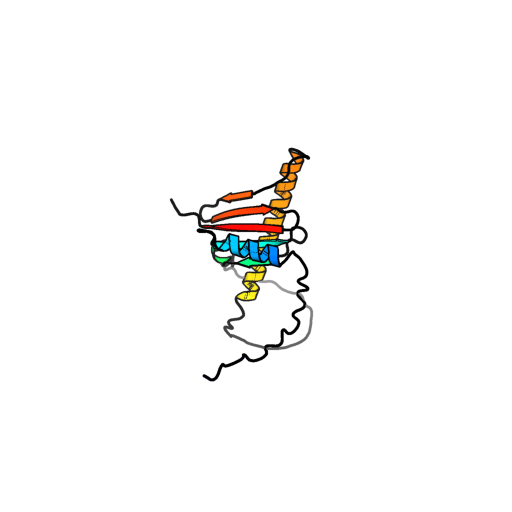 A CA 1
ATOM 697 C C . SER A 1 100 ? 33.835 13.822 -7.004 1.00 50.59 100 SER A C 1
ATOM 699 O O . SER A 1 100 ? 34.928 13.498 -6.541 1.00 50.59 100 SER A O 1
ATOM 701 N N . GLY A 1 101 ? 32.723 13.831 -6.275 1.00 37.00 101 GLY A N 1
ATOM 702 C CA . GLY A 1 101 ? 32.662 13.485 -4.862 1.00 37.00 101 GLY A CA 1
ATOM 703 C C . GLY A 1 101 ? 31.486 12.561 -4.613 1.00 37.00 101 GLY A C 1
ATOM 704 O O . GLY A 1 101 ? 30.370 13.012 -4.388 1.00 37.00 101 GLY A O 1
ATOM 705 N N . ILE A 1 102 ? 31.762 11.263 -4.689 1.00 51.81 102 ILE A N 1
ATOM 706 C CA . ILE A 1 102 ? 30.945 10.159 -4.185 1.00 51.81 102 ILE A CA 1
ATOM 707 C C . ILE A 1 102 ? 30.443 10.537 -2.779 1.00 51.81 102 ILE A C 1
ATOM 709 O O . ILE A 1 102 ? 31.231 10.588 -1.838 1.00 51.81 102 ILE A O 1
ATOM 713 N N . GLY A 1 103 ? 29.152 10.850 -2.651 1.00 39.16 103 GLY A N 1
ATOM 714 C CA . GLY A 1 103 ? 28.538 11.310 -1.405 1.00 39.16 103 GLY A CA 1
ATOM 715 C C . GLY A 1 103 ? 27.204 10.612 -1.160 1.00 39.16 103 GLY A C 1
ATOM 716 O O . GLY A 1 103 ? 26.188 11.028 -1.699 1.00 39.16 103 GLY A O 1
ATOM 717 N N . ASN A 1 104 ? 27.258 9.540 -0.365 1.00 50.50 104 ASN A N 1
ATOM 718 C CA . ASN A 1 104 ? 26.170 8.798 0.285 1.00 50.50 104 ASN A CA 1
ATOM 719 C C . ASN A 1 104 ? 24.912 8.462 -0.541 1.00 50.50 104 ASN A C 1
ATOM 721 O O . ASN A 1 104 ? 23.909 9.168 -0.515 1.00 50.50 104 ASN A O 1
ATOM 725 N N . SER A 1 105 ? 24.909 7.260 -1.124 1.00 56.06 105 SER A N 1
ATOM 726 C CA . SER A 1 105 ? 23.731 6.579 -1.691 1.00 56.06 105 SER A CA 1
ATOM 727 C C . SER A 1 105 ? 22.581 6.325 -0.694 1.00 56.06 105 SER A C 1
ATOM 729 O O . SER A 1 105 ? 21.521 5.883 -1.113 1.00 56.06 105 SER A O 1
ATOM 731 N N . ASP A 1 106 ? 22.770 6.614 0.595 1.00 56.62 106 ASP A N 1
ATOM 732 C CA . ASP A 1 106 ? 21.822 6.340 1.684 1.00 56.62 106 ASP A CA 1
ATOM 733 C C . ASP A 1 106 ? 20.703 7.401 1.784 1.00 56.62 106 ASP A C 1
ATOM 735 O O . ASP A 1 106 ? 19.516 7.084 1.841 1.00 56.62 106 ASP A O 1
ATOM 739 N N . SER A 1 107 ? 21.054 8.688 1.678 1.00 66.62 107 SER A N 1
ATOM 740 C CA . SER A 1 107 ? 20.107 9.800 1.883 1.00 66.62 107 SER A CA 1
ATOM 741 C C . SER A 1 107 ? 19.101 9.957 0.737 1.00 66.62 107 SER A C 1
ATOM 743 O O . SER A 1 107 ? 17.956 10.359 0.941 1.00 66.62 107 SER A O 1
ATOM 745 N N . GLY A 1 108 ? 19.526 9.648 -0.491 1.00 75.44 108 GLY A N 1
ATOM 746 C CA . GLY A 1 108 ? 18.656 9.709 -1.666 1.00 75.44 108 GLY A CA 1
ATOM 747 C C . GLY A 1 108 ? 17.617 8.587 -1.686 1.00 75.44 108 GLY A C 1
ATOM 748 O O . GLY A 1 108 ? 16.487 8.804 -2.128 1.00 75.44 108 GLY A O 1
ATOM 749 N N . GLU A 1 109 ? 17.980 7.402 -1.187 1.00 78.75 109 GLU A N 1
ATOM 750 C CA . GLU A 1 109 ? 17.063 6.266 -1.111 1.00 78.75 109 GLU A CA 1
ATOM 751 C C . GLU A 1 109 ? 16.010 6.482 -0.021 1.00 78.75 109 GLU A C 1
ATOM 753 O O . GLU A 1 109 ? 14.819 6.335 -0.298 1.00 78.75 109 GLU A O 1
ATOM 758 N N . GLU A 1 110 ? 16.414 6.930 1.172 1.00 82.25 110 GLU A N 1
ATOM 759 C CA . GLU A 1 110 ? 15.490 7.256 2.268 1.00 82.25 110 GLU A CA 1
ATOM 760 C C . GLU A 1 110 ? 14.432 8.287 1.838 1.00 82.25 110 GLU A C 1
ATOM 762 O O . GLU A 1 110 ? 13.230 8.090 2.048 1.00 82.25 110 GLU A O 1
ATOM 767 N N . GLN A 1 111 ? 14.853 9.350 1.143 1.00 85.94 111 GLN A N 1
ATOM 768 C CA . GLN A 1 111 ? 13.927 10.348 0.609 1.00 85.94 111 GLN A CA 1
ATOM 769 C C . GLN A 1 111 ? 12.944 9.736 -0.402 1.00 85.94 111 GLN A C 1
ATOM 771 O O . GLN A 1 111 ? 11.757 10.072 -0.400 1.00 85.94 111 GLN A O 1
ATOM 776 N N . ALA A 1 112 ? 13.405 8.813 -1.250 1.00 85.94 112 ALA A N 1
ATOM 777 C CA . ALA A 1 112 ? 12.548 8.141 -2.220 1.00 85.94 112 ALA A CA 1
ATOM 778 C C . ALA A 1 112 ? 11.502 7.237 -1.542 1.00 85.94 112 ALA A C 1
ATOM 780 O O . ALA A 1 112 ? 10.343 7.233 -1.968 1.00 85.94 112 ALA A O 1
ATOM 781 N N . PHE A 1 113 ? 11.872 6.524 -0.471 1.00 87.56 113 PHE A N 1
ATOM 782 C CA . PHE A 1 113 ? 10.931 5.741 0.338 1.00 87.56 113 PHE A CA 1
ATOM 783 C C . PHE A 1 113 ? 9.908 6.633 1.047 1.00 87.56 113 PHE A C 1
ATOM 785 O O . PHE A 1 113 ? 8.722 6.304 1.053 1.00 87.56 113 PHE A O 1
ATOM 792 N N . SER A 1 114 ? 10.337 7.776 1.587 1.00 89.69 114 SER A N 1
ATOM 793 C CA . SER A 1 114 ? 9.446 8.759 2.216 1.00 89.69 114 SER A CA 1
ATOM 794 C C . SER A 1 114 ? 8.407 9.304 1.231 1.00 89.69 114 SER A C 1
ATOM 796 O O . SER A 1 114 ? 7.206 9.303 1.511 1.00 89.69 114 SER A O 1
ATOM 798 N N . ASP A 1 115 ? 8.843 9.709 0.037 1.00 91.31 115 ASP A N 1
ATOM 799 C CA . ASP A 1 115 ? 7.942 10.179 -1.018 1.00 91.31 115 ASP A CA 1
ATOM 800 C C . ASP A 1 115 ? 6.965 9.077 -1.454 1.00 91.31 115 ASP A C 1
ATOM 802 O O . ASP A 1 115 ? 5.767 9.323 -1.618 1.00 91.31 115 ASP A O 1
ATOM 806 N N . PHE A 1 116 ? 7.458 7.846 -1.614 1.00 91.25 116 PHE A N 1
ATOM 807 C CA . PHE A 1 116 ? 6.623 6.703 -1.966 1.00 91.25 116 PHE A CA 1
ATOM 808 C C . PHE A 1 116 ? 5.573 6.398 -0.895 1.00 91.25 116 PHE A C 1
ATOM 810 O O . PHE A 1 116 ? 4.403 6.193 -1.222 1.00 91.25 116 PHE A O 1
ATOM 817 N N . ALA A 1 117 ? 5.956 6.433 0.380 1.00 94.00 117 ALA A N 1
ATOM 818 C CA . ALA A 1 117 ? 5.044 6.193 1.487 1.00 94.00 117 ALA A CA 1
ATOM 819 C C . ALA A 1 117 ? 3.898 7.205 1.526 1.00 94.00 117 ALA A C 1
ATOM 821 O O . ALA A 1 117 ? 2.745 6.809 1.692 1.00 94.00 117 ALA A O 1
ATOM 822 N N . LYS A 1 118 ? 4.182 8.489 1.274 1.00 94.88 118 LYS A N 1
ATOM 823 C CA . LYS A 1 118 ? 3.151 9.533 1.162 1.00 94.88 118 LYS A CA 1
ATOM 824 C C . LYS A 1 118 ? 2.180 9.262 0.014 1.00 94.88 118 LYS A C 1
ATOM 826 O O . LYS A 1 118 ? 0.971 9.409 0.190 1.00 94.88 118 LYS A O 1
ATOM 831 N N . MET A 1 119 ? 2.687 8.833 -1.145 1.00 94.38 119 MET A N 1
ATOM 832 C CA . MET A 1 119 ? 1.840 8.484 -2.292 1.00 94.38 119 MET A CA 1
ATOM 833 C C . MET A 1 119 ? 0.917 7.303 -1.976 1.00 94.38 119 MET A C 1
ATOM 835 O O . MET A 1 119 ? -0.287 7.390 -2.219 1.00 94.38 119 MET A O 1
ATOM 839 N N . VAL A 1 120 ? 1.459 6.223 -1.402 1.00 95.19 120 VAL A N 1
ATOM 840 C CA . VAL A 1 120 ? 0.665 5.050 -1.002 1.00 95.19 120 VAL A CA 1
ATOM 841 C C . VAL A 1 120 ? -0.363 5.428 0.054 1.00 95.19 120 VAL A C 1
ATOM 843 O O . VAL A 1 120 ? -1.531 5.076 -0.077 1.00 95.19 120 VAL A O 1
ATOM 846 N N . TRP A 1 121 ? 0.048 6.170 1.080 1.00 97.06 121 TRP A N 1
ATOM 847 C CA . TRP A 1 121 ? -0.834 6.611 2.153 1.00 97.06 121 TRP A CA 1
ATOM 848 C C . TRP A 1 121 ? -2.021 7.418 1.619 1.00 97.06 121 TRP A C 1
ATOM 850 O O . TRP A 1 121 ? -3.169 7.114 1.949 1.00 97.06 121 TRP A O 1
ATOM 860 N N . ASN A 1 122 ? -1.759 8.382 0.731 1.00 97.50 122 ASN A N 1
ATOM 861 C CA . ASN A 1 122 ? -2.807 9.165 0.085 1.00 97.50 122 ASN A CA 1
ATOM 862 C C . ASN A 1 122 ? -3.746 8.277 -0.746 1.00 97.50 122 ASN A C 1
ATOM 864 O O . ASN A 1 122 ? -4.963 8.402 -0.642 1.00 97.50 122 ASN A O 1
ATOM 868 N N . TYR A 1 123 ? -3.196 7.340 -1.524 1.00 96.88 123 TYR A N 1
ATOM 869 C CA . TYR A 1 123 ? -3.991 6.412 -2.330 1.00 96.88 123 TYR A CA 1
ATOM 870 C C . TYR A 1 123 ? -4.914 5.530 -1.475 1.00 96.88 123 TYR A C 1
ATOM 872 O O . TYR A 1 123 ? -6.096 5.385 -1.795 1.00 96.88 123 TYR A O 1
ATOM 880 N N . VAL A 1 124 ? -4.410 4.992 -0.359 1.00 97.38 124 VAL A N 1
ATOM 881 C CA . VAL A 1 124 ? -5.211 4.205 0.593 1.00 97.38 124 VAL A CA 1
ATOM 882 C C . VAL A 1 124 ? -6.321 5.057 1.209 1.00 97.38 124 VAL A C 1
ATOM 884 O O . VAL A 1 124 ? -7.431 4.565 1.364 1.00 97.38 124 VAL A O 1
ATOM 887 N N . ASN A 1 125 ? -6.063 6.325 1.539 1.00 96.38 125 ASN A N 1
ATOM 888 C CA . ASN A 1 125 ? -7.077 7.200 2.136 1.00 96.38 125 ASN A CA 1
ATOM 889 C C . ASN A 1 125 ? -8.193 7.560 1.162 1.00 96.38 125 ASN A C 1
ATOM 891 O O . ASN A 1 125 ? -9.360 7.437 1.514 1.00 96.38 125 ASN A O 1
ATOM 895 N N . VAL A 1 126 ? -7.842 7.951 -0.064 1.00 97.62 126 VAL A N 1
ATOM 896 C CA . VAL A 1 126 ? -8.834 8.247 -1.107 1.00 97.62 126 VAL A CA 1
ATOM 897 C C . VAL A 1 126 ? -9.680 7.009 -1.404 1.00 97.62 126 VAL A C 1
ATOM 899 O O . VAL A 1 126 ? -10.900 7.098 -1.487 1.00 97.62 126 VAL A O 1
ATOM 902 N N . THR A 1 127 ? -9.047 5.838 -1.509 1.00 97.56 127 THR A N 1
ATOM 903 C CA . THR A 1 127 ? -9.767 4.584 -1.776 1.00 97.56 127 THR A CA 1
ATOM 904 C C . THR A 1 127 ? -10.606 4.139 -0.577 1.00 97.56 127 THR A C 1
ATOM 906 O O . THR A 1 127 ? -11.708 3.637 -0.757 1.00 97.56 127 THR A O 1
ATOM 909 N N . GLY A 1 128 ? -10.121 4.346 0.649 1.00 96.62 128 GLY A N 1
ATOM 910 C CA . GLY A 1 128 ? -10.881 4.072 1.868 1.00 96.62 128 GLY A CA 1
ATOM 911 C C . GLY A 1 128 ? -12.121 4.955 1.987 1.00 96.62 128 GLY A C 1
ATOM 912 O O . GLY A 1 128 ? -13.181 4.451 2.338 1.00 96.62 128 GLY A O 1
ATOM 913 N N . GLN A 1 129 ? -12.015 6.237 1.620 1.00 97.12 129 GLN A N 1
ATOM 914 C CA . GLN A 1 129 ? -13.170 7.133 1.567 1.00 97.12 129 GLN A CA 1
ATOM 915 C C . GLN A 1 129 ? -14.184 6.672 0.519 1.00 97.12 129 GLN A C 1
ATOM 917 O O . GLN A 1 129 ? -15.370 6.641 0.807 1.00 97.12 129 GLN A O 1
ATOM 922 N N . LEU A 1 130 ? -13.722 6.242 -0.660 1.00 97.94 130 LEU A N 1
ATOM 923 C CA . LEU A 1 130 ? -14.603 5.681 -1.684 1.00 97.94 130 LEU A CA 1
ATOM 924 C C . LEU A 1 130 ? -15.388 4.464 -1.167 1.00 97.94 130 LEU A C 1
ATOM 926 O O . LEU A 1 130 ? -16.583 4.375 -1.418 1.00 97.94 130 LEU A O 1
ATOM 930 N N . VAL A 1 131 ? -14.733 3.540 -0.452 1.00 97.50 131 VAL A N 1
ATOM 931 C CA . VAL A 1 131 ? -15.409 2.374 0.148 1.00 97.50 131 VAL A CA 1
ATOM 932 C C . VAL A 1 131 ? -16.446 2.824 1.179 1.00 97.50 131 VAL A C 1
ATOM 934 O O . VAL A 1 131 ? -17.585 2.378 1.120 1.00 97.50 131 VAL A O 1
ATOM 937 N N . HIS A 1 132 ? -16.085 3.766 2.052 1.00 96.88 132 HIS A N 1
ATOM 938 C CA . HIS A 1 132 ? -16.999 4.312 3.056 1.00 96.88 132 HIS A CA 1
ATOM 939 C C . HIS A 1 132 ? -18.216 5.026 2.443 1.00 96.88 132 HIS A C 1
ATOM 941 O O . HIS A 1 132 ? -19.328 4.904 2.948 1.00 96.88 132 HIS A O 1
ATOM 947 N N . ASP A 1 133 ? -18.018 5.760 1.345 1.00 97.81 133 ASP A N 1
ATOM 948 C CA . ASP A 1 133 ? -19.096 6.451 0.632 1.00 97.81 133 ASP A CA 1
ATOM 949 C C . ASP A 1 133 ? -20.055 5.462 -0.059 1.00 97.81 133 ASP A C 1
ATOM 951 O O . ASP A 1 133 ? -21.215 5.796 -0.307 1.00 97.81 133 ASP A O 1
ATOM 955 N N . MET A 1 134 ? -19.582 4.252 -0.385 1.00 97.44 134 MET A N 1
ATOM 956 C CA . MET A 1 134 ? -20.419 3.170 -0.914 1.00 97.44 134 MET A CA 1
ATOM 957 C C . MET A 1 134 ? -21.224 2.483 0.191 1.00 97.44 134 MET A C 1
ATOM 959 O O . MET A 1 134 ? -22.412 2.225 0.000 1.00 97.44 134 MET A O 1
ATOM 963 N N . ASP A 1 135 ? -20.582 2.190 1.321 1.00 97.38 135 ASP A N 1
ATOM 964 C CA . ASP A 1 135 ? -21.213 1.639 2.515 1.00 97.38 135 ASP A CA 1
ATOM 965 C C . ASP A 1 135 ? -20.431 2.068 3.763 1.00 97.38 135 ASP A C 1
ATOM 967 O O . ASP A 1 135 ? -19.254 1.745 3.931 1.00 97.38 135 ASP A O 1
ATOM 971 N N . SER A 1 136 ? -21.100 2.787 4.665 1.00 96.75 136 SER A N 1
ATOM 972 C CA . SER A 1 136 ? -20.473 3.301 5.881 1.00 96.75 136 SER A CA 1
ATOM 973 C C . SER A 1 136 ? -20.088 2.213 6.886 1.00 96.75 136 SER A C 1
ATOM 975 O O . SER A 1 136 ? -19.299 2.489 7.792 1.00 96.75 136 SER A O 1
ATOM 977 N N . GLU A 1 137 ? -20.658 1.011 6.755 1.00 97.00 137 GLU A N 1
ATOM 978 C CA . GLU A 1 137 ? -20.342 -0.148 7.594 1.00 97.00 137 GLU A CA 1
ATOM 979 C C . GLU A 1 137 ? -19.199 -1.001 7.019 1.00 97.00 137 GLU A C 1
ATOM 981 O O . GLU A 1 137 ? -18.686 -1.877 7.720 1.00 97.00 137 GLU A O 1
ATOM 986 N N . ASP A 1 138 ? -18.777 -0.741 5.775 1.00 95.88 138 ASP A N 1
ATOM 987 C CA . ASP A 1 138 ? -17.681 -1.459 5.127 1.00 95.88 138 ASP A CA 1
ATOM 988 C C . ASP A 1 138 ? -16.332 -0.745 5.311 1.00 95.88 138 ASP A C 1
ATOM 990 O O . ASP A 1 138 ? -16.233 0.458 5.574 1.00 95.88 138 ASP A O 1
ATOM 994 N N . GLU A 1 139 ? -15.250 -1.508 5.184 1.00 94.19 139 GLU A N 1
ATOM 995 C CA . GLU A 1 139 ? -13.894 -1.020 5.391 1.00 94.19 139 GLU A CA 1
ATOM 996 C C . GLU A 1 139 ? -12.891 -1.621 4.404 1.00 94.19 139 GLU A C 1
ATOM 998 O O . GLU A 1 139 ? -12.890 -2.806 4.064 1.00 94.19 139 GLU A O 1
ATOM 1003 N N . LEU A 1 140 ? -11.945 -0.789 3.973 1.00 96.31 140 LEU A N 1
ATOM 1004 C CA . LEU A 1 140 ? -10.887 -1.229 3.079 1.00 96.31 140 LEU A CA 1
ATOM 1005 C C . LEU A 1 140 ? -9.912 -2.167 3.809 1.00 96.31 140 LEU A C 1
ATOM 1007 O O . LEU A 1 140 ? -9.135 -1.724 4.652 1.00 96.31 140 LEU A O 1
ATOM 1011 N N . LYS A 1 141 ? -9.899 -3.450 3.428 1.00 95.12 141 LYS A N 1
ATOM 1012 C CA . LYS A 1 141 ? -9.026 -4.473 4.039 1.00 95.12 141 LYS A CA 1
ATOM 1013 C C . LYS A 1 141 ? -7.730 -4.761 3.295 1.00 95.12 141 LYS A C 1
ATOM 1015 O O . LYS A 1 141 ? -6.738 -5.140 3.912 1.00 95.12 141 LYS A O 1
ATOM 1020 N N . LEU A 1 142 ? -7.734 -4.653 1.970 1.00 96.56 142 LEU A N 1
ATOM 1021 C CA . LEU A 1 142 ? -6.586 -5.012 1.144 1.00 96.56 142 LEU A CA 1
ATOM 1022 C C . LEU A 1 142 ? -6.682 -4.324 -0.212 1.00 96.56 142 LEU A C 1
ATOM 1024 O O . LEU A 1 142 ? -7.727 -4.351 -0.856 1.00 96.56 142 LEU A O 1
ATOM 1028 N N . LEU A 1 143 ? -5.565 -3.770 -0.674 1.00 97.25 143 LEU A N 1
ATOM 1029 C CA . LEU A 1 143 ? -5.397 -3.331 -2.053 1.00 97.25 143 LEU A CA 1
ATOM 1030 C C . LEU A 1 143 ? -4.313 -4.158 -2.721 1.00 97.25 143 LEU A C 1
ATOM 1032 O O . LEU A 1 143 ? -3.262 -4.433 -2.145 1.00 97.25 143 LEU A O 1
ATOM 1036 N N . ARG A 1 144 ? -4.562 -4.534 -3.969 1.00 96.19 144 ARG A N 1
ATOM 1037 C CA . ARG A 1 144 ? -3.603 -5.260 -4.788 1.00 96.19 144 ARG A CA 1
ATOM 1038 C C . ARG A 1 144 ? -3.525 -4.600 -6.149 1.00 96.19 144 ARG A C 1
ATOM 1040 O O . ARG A 1 144 ? -4.519 -4.537 -6.866 1.00 96.19 144 ARG A O 1
ATOM 1047 N N . LEU A 1 145 ? -2.343 -4.111 -6.497 1.00 94.12 145 LEU A N 1
ATOM 1048 C CA . LEU A 1 145 ? -2.103 -3.373 -7.725 1.00 94.12 145 LEU A CA 1
ATOM 1049 C C . LEU A 1 145 ? -1.039 -4.089 -8.547 1.00 94.12 145 LEU A C 1
ATOM 1051 O O . LEU A 1 145 ? 0.143 -4.082 -8.212 1.00 94.12 145 LEU A O 1
ATOM 1055 N N . ARG A 1 146 ? -1.470 -4.724 -9.636 1.00 92.44 146 ARG A N 1
ATOM 1056 C CA . ARG A 1 146 ? -0.571 -5.416 -10.556 1.00 92.44 146 ARG A CA 1
ATOM 1057 C C . ARG A 1 146 ? -0.212 -4.510 -11.725 1.00 9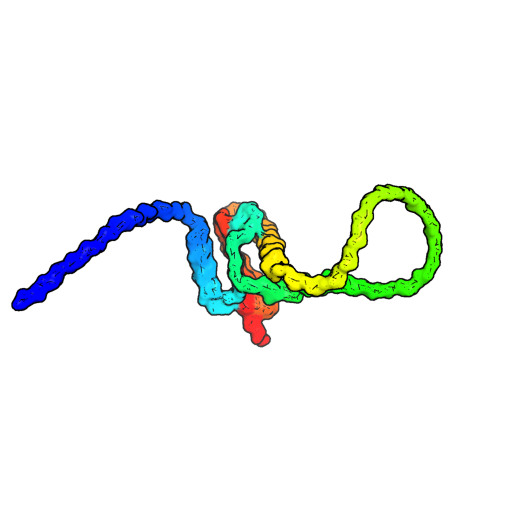2.44 146 ARG A C 1
ATOM 1059 O O . ARG A 1 146 ? -1.075 -4.021 -12.445 1.00 92.44 146 ARG A O 1
ATOM 1066 N N . THR A 1 147 ? 1.081 -4.327 -11.927 1.00 90.25 147 THR A N 1
ATOM 1067 C CA . THR A 1 147 ? 1.677 -3.709 -13.111 1.00 90.25 147 THR A CA 1
ATOM 1068 C C . THR A 1 147 ? 2.283 -4.798 -14.001 1.00 90.25 147 THR A C 1
ATOM 1070 O O . THR A 1 147 ? 2.246 -5.984 -13.674 1.00 90.25 147 THR A O 1
ATOM 1073 N N . ARG A 1 148 ? 2.872 -4.409 -15.139 1.00 86.38 148 ARG A N 1
ATOM 1074 C CA . ARG A 1 148 ? 3.578 -5.360 -16.016 1.00 86.38 148 ARG A CA 1
ATOM 1075 C C . ARG A 1 148 ? 4.800 -5.999 -15.354 1.00 86.38 148 ARG A C 1
ATOM 1077 O O . ARG A 1 148 ? 5.144 -7.112 -15.715 1.00 86.38 148 ARG A O 1
ATOM 1084 N N . LYS A 1 149 ? 5.465 -5.269 -14.454 1.00 85.06 149 LYS A N 1
ATOM 1085 C CA . LYS A 1 149 ? 6.731 -5.688 -13.835 1.00 85.06 149 LYS A CA 1
ATOM 1086 C C . LYS A 1 149 ? 6.545 -6.169 -12.402 1.00 85.06 149 LYS A C 1
ATOM 1088 O O . LYS A 1 149 ? 7.183 -7.119 -11.989 1.00 85.06 149 LYS A O 1
ATOM 1093 N N . HIS A 1 150 ? 5.647 -5.516 -11.674 1.00 90.06 150 HIS A N 1
ATOM 1094 C CA . HIS A 1 150 ? 5.528 -5.652 -10.225 1.00 90.06 150 HIS A CA 1
ATOM 1095 C C . HIS A 1 150 ? 4.081 -5.788 -9.788 1.00 90.06 150 HIS A C 1
ATOM 1097 O O . HIS A 1 150 ? 3.191 -5.185 -10.390 1.00 90.06 150 HIS A O 1
ATOM 1103 N N . GLU A 1 151 ? 3.855 -6.506 -8.698 1.00 92.94 151 GLU A N 1
ATOM 1104 C CA . GLU A 1 151 ? 2.576 -6.576 -8.003 1.00 92.94 151 GLU A CA 1
ATOM 1105 C C . GLU A 1 151 ? 2.740 -6.013 -6.590 1.00 92.94 151 GLU A C 1
ATOM 1107 O O . GLU A 1 151 ? 3.544 -6.502 -5.804 1.00 92.94 151 GLU A O 1
ATOM 1112 N N . LEU A 1 152 ? 1.993 -4.955 -6.280 1.00 93.88 152 LEU A N 1
ATOM 1113 C CA . LEU A 1 152 ? 1.980 -4.319 -4.970 1.00 93.88 152 LEU A CA 1
ATOM 1114 C C . LEU A 1 152 ? 0.790 -4.855 -4.180 1.00 93.88 152 LEU A C 1
ATOM 1116 O O . LEU A 1 152 ? -0.347 -4.761 -4.639 1.00 93.88 152 LEU A O 1
ATOM 1120 N N . VAL A 1 153 ? 1.039 -5.369 -2.983 1.00 95.69 153 VAL A N 1
ATOM 1121 C CA . VAL A 1 153 ? 0.013 -5.767 -2.017 1.00 95.69 153 VAL A CA 1
ATOM 1122 C C . VAL A 1 153 ? 0.092 -4.807 -0.840 1.00 95.69 153 VAL A C 1
ATOM 1124 O O . VAL A 1 153 ? 1.105 -4.754 -0.148 1.00 95.69 153 VAL A O 1
ATOM 1127 N N . ILE A 1 154 ? -0.963 -4.026 -0.636 1.00 97.00 154 ILE A N 1
ATOM 1128 C CA . ILE A 1 154 ? -1.066 -3.027 0.423 1.00 97.00 154 ILE A CA 1
ATOM 1129 C C . ILE A 1 154 ? -2.120 -3.506 1.415 1.00 97.00 154 ILE A C 1
ATOM 1131 O O . ILE A 1 154 ? -3.287 -3.679 1.061 1.00 97.00 154 ILE A O 1
ATOM 1135 N N . VAL A 1 155 ? -1.704 -3.711 2.659 1.00 96.12 155 VAL A N 1
ATOM 1136 C CA . VAL A 1 155 ? -2.568 -4.166 3.748 1.00 96.12 155 VAL A CA 1
ATOM 1137 C C . VAL A 1 155 ? -2.691 -3.037 4.767 1.00 96.12 155 VAL A C 1
ATOM 1139 O O . VAL A 1 155 ? -1.740 -2.794 5.519 1.00 96.12 155 VAL A O 1
ATOM 1142 N N . PRO A 1 156 ? -3.814 -2.302 4.769 1.00 95.19 156 PRO A N 1
ATOM 1143 C CA . PRO A 1 156 ? -4.112 -1.361 5.832 1.00 95.19 156 PRO A CA 1
ATOM 1144 C C . PRO A 1 156 ? -4.454 -2.071 7.149 1.00 95.19 156 PRO A C 1
ATOM 1146 O O . PRO A 1 156 ? -5.249 -3.004 7.186 1.00 95.19 156 PRO A O 1
ATOM 1149 N N . ASP A 1 157 ? -3.855 -1.585 8.231 1.00 90.44 157 ASP A N 1
ATOM 1150 C CA . ASP A 1 157 ? -4.134 -1.932 9.625 1.00 90.44 157 ASP A CA 1
ATOM 1151 C C . ASP A 1 157 ? -4.499 -0.639 10.391 1.00 90.44 157 ASP A C 1
ATOM 1153 O O . ASP A 1 157 ? -4.290 0.479 9.906 1.00 90.44 157 ASP A O 1
ATOM 1157 N N . ALA A 1 158 ? -5.022 -0.768 11.609 1.00 87.69 158 ALA A N 1
ATOM 1158 C CA . ALA A 1 158 ? -5.343 0.351 12.490 1.00 87.69 158 ALA A CA 1
ATOM 1159 C C . ALA A 1 158 ? -4.120 1.236 12.790 1.00 87.69 158 ALA A C 1
ATOM 1161 O O . ALA A 1 158 ? -4.256 2.447 12.953 1.00 87.69 158 ALA A O 1
ATOM 1162 N N . LYS A 1 159 ? -2.923 0.639 12.873 1.00 90.50 159 LYS A N 1
ATOM 1163 C CA . LYS A 1 159 ? -1.681 1.360 13.220 1.00 90.50 159 LYS A CA 1
ATOM 1164 C C . LYS A 1 159 ? -0.713 1.517 12.055 1.00 90.50 159 LYS A C 1
ATOM 1166 O O . LYS A 1 159 ? 0.047 2.485 12.017 1.00 90.50 159 LYS A O 1
ATOM 1171 N N . PHE A 1 160 ? -0.733 0.583 11.111 1.00 93.25 160 PHE A N 1
ATOM 1172 C CA . PHE A 1 160 ? 0.295 0.470 10.082 1.00 93.25 160 PHE A CA 1
ATOM 1173 C C . PHE A 1 160 ? -0.310 0.268 8.696 1.00 93.25 160 PHE A C 1
ATOM 1175 O O . PHE A 1 160 ? -1.426 -0.215 8.550 1.00 93.25 160 PHE A O 1
ATOM 1182 N N . LEU A 1 161 ? 0.450 0.614 7.665 1.00 94.62 161 LEU A N 1
ATOM 1183 C CA . LEU A 1 161 ? 0.241 0.138 6.305 1.00 94.62 161 LEU A CA 1
ATOM 1184 C C . LEU A 1 161 ? 1.436 -0.736 5.944 1.00 94.62 161 LEU A C 1
ATOM 1186 O O . LEU A 1 161 ? 2.573 -0.257 5.950 1.00 94.62 161 LEU A O 1
ATOM 1190 N N . PHE A 1 162 ? 1.184 -1.997 5.612 1.00 95.12 162 PHE A N 1
ATOM 1191 C CA . PHE A 1 162 ? 2.209 -2.859 5.035 1.00 95.12 162 PHE A CA 1
ATOM 1192 C C . PHE A 1 162 ? 2.106 -2.826 3.521 1.00 95.12 162 PHE A C 1
ATOM 1194 O O . PHE A 1 162 ? 1.032 -3.035 2.965 1.00 95.12 162 PHE A O 1
ATOM 1201 N N . VAL A 1 163 ? 3.232 -2.589 2.859 1.00 95.38 163 VAL A N 1
ATOM 1202 C CA . VAL A 1 163 ? 3.354 -2.648 1.406 1.00 95.38 163 VAL A CA 1
ATOM 1203 C C . VAL A 1 163 ? 4.346 -3.743 1.066 1.00 95.38 163 VAL A C 1
ATOM 1205 O O . VAL A 1 163 ? 5.502 -3.688 1.480 1.00 95.38 163 VAL A O 1
ATOM 1208 N N . VAL A 1 164 ? 3.897 -4.731 0.305 1.00 94.38 164 VAL A N 1
ATOM 1209 C CA . VAL A 1 164 ? 4.721 -5.830 -0.196 1.00 94.38 164 VAL A CA 1
ATOM 1210 C C . VAL A 1 164 ? 4.797 -5.705 -1.703 1.00 94.38 164 VAL A C 1
ATOM 1212 O O . VAL A 1 164 ? 3.770 -5.565 -2.365 1.00 94.38 164 VAL A O 1
ATOM 1215 N N . VAL A 1 165 ? 6.004 -5.759 -2.250 1.00 93.00 165 VAL A N 1
ATOM 1216 C CA . VAL A 1 165 ? 6.223 -5.722 -3.693 1.00 93.00 165 VAL A CA 1
ATOM 1217 C C . VAL A 1 165 ? 6.717 -7.082 -4.140 1.00 93.00 165 VAL A C 1
ATOM 1219 O O . VAL A 1 165 ? 7.732 -7.572 -3.646 1.00 93.00 165 VAL A O 1
ATOM 1222 N N . HIS A 1 166 ? 5.985 -7.676 -5.072 1.00 91.25 166 HIS A N 1
ATOM 1223 C CA . HIS A 1 166 ? 6.329 -8.925 -5.723 1.00 91.25 166 HIS A CA 1
ATOM 1224 C C . HIS A 1 166 ? 6.821 -8.676 -7.146 1.00 91.25 166 HIS A C 1
ATOM 1226 O O . HIS A 1 166 ? 6.262 -7.832 -7.852 1.00 91.25 166 HIS A O 1
ATOM 1232 N N . ASP A 1 167 ? 7.810 -9.456 -7.577 1.00 88.06 167 ASP A N 1
ATOM 1233 C CA . ASP A 1 167 ? 8.158 -9.555 -8.994 1.00 88.06 167 ASP A CA 1
ATOM 1234 C C . ASP A 1 167 ? 7.049 -10.305 -9.747 1.00 88.06 167 ASP A C 1
ATOM 1236 O O . ASP A 1 167 ? 6.510 -11.307 -9.262 1.00 88.06 167 ASP A O 1
ATOM 1240 N N . VAL A 1 168 ? 6.680 -9.808 -10.926 1.00 84.06 168 VAL A N 1
ATOM 1241 C CA . VAL A 1 168 ? 5.701 -10.465 -11.793 1.00 84.06 168 VAL A CA 1
ATOM 1242 C C . VAL A 1 168 ? 6.461 -11.126 -12.937 1.00 84.06 168 VAL A C 1
ATOM 1244 O O . VAL A 1 168 ? 6.958 -10.416 -13.815 1.00 84.06 168 VAL A O 1
ATOM 1247 N N . PRO A 1 169 ? 6.528 -12.471 -12.987 1.00 75.69 169 PRO A N 1
ATOM 1248 C CA . PRO A 1 169 ? 7.216 -13.148 -14.072 1.00 75.69 169 PRO A CA 1
ATOM 1249 C C . PRO A 1 169 ? 6.567 -12.772 -15.405 1.00 75.69 169 PRO A C 1
ATOM 1251 O O . PRO A 1 169 ? 5.342 -12.819 -15.559 1.00 75.69 169 PRO A O 1
ATOM 1254 N N . SER A 1 170 ? 7.404 -12.375 -16.363 1.00 68.06 170 SER A N 1
ATOM 1255 C CA . SER A 1 170 ? 6.970 -12.083 -17.729 1.00 68.06 170 SER A CA 1
ATOM 1256 C C . SER A 1 170 ? 6.493 -13.392 -18.360 1.00 68.06 170 SER A C 1
ATOM 1258 O O . SER A 1 170 ? 7.297 -14.305 -18.537 1.00 68.06 170 SER A O 1
ATOM 1260 N N . SER A 1 171 ? 5.184 -13.512 -18.598 1.00 60.12 171 SER A N 1
ATOM 1261 C CA . SER A 1 171 ? 4.593 -14.628 -19.355 1.00 60.12 171 SER A CA 1
ATOM 1262 C C . SER A 1 171 ? 4.760 -14.425 -20.854 1.00 60.12 171 SER A C 1
ATOM 1264 O O . SER A 1 171 ? 4.760 -13.246 -21.279 1.00 60.12 171 SER A O 1
#

pLDDT: mean 71.59, std 24.1, range [32.38, 97.94]

Sequence (171 aa):
MTDGTRMAGLDKNVLVMTLPSSSTSVSETMARLSSKSGVIATIAIERTTSTVLQWTGTLGTIFSSRAGASLAQPGPAATSTNTTNSNSSSGGGNLERDGSGIGNSDSGEEQAFSDFAKMVWNYVNVTGQLVHDMDSEDELKLLRLRTRKHELVIVPDAKFLFVVVHDVPSS